Protein AF-A0A5N9A0F4-F1 (afdb_monomer_lite)

pLDDT: mean 87.43, std 12.34, range [50.66, 97.88]

Secondary structure (DSSP, 8-state):
-----HHHHHHHHHHHTT----HHHHHHHHHHHHHHHHHHHHHTTS--TT-------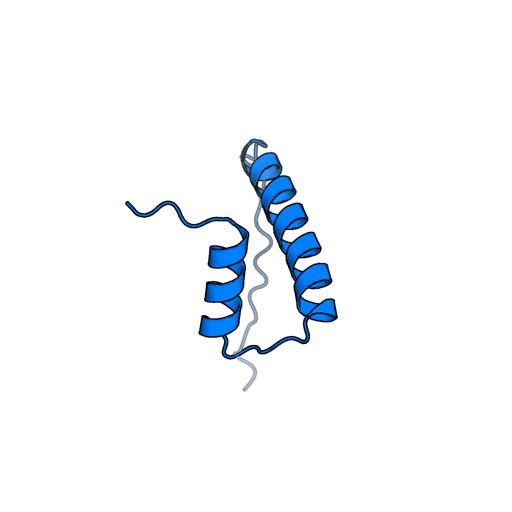---TT-

Radius of gyration: 17.71 Å; chains: 1; bounding box: 33×50×34 Å

Foldseek 3Di:
DPDDDLLVVVVVVCVVVVHDDDPVRSVVVSVVVVVVVVVVVVVVVDDCVVPDDPDDDDPPPPD

Sequence (63 aa):
MTKFSSKEIFLSLLESQNIKLSKEDFDQSYLSYKNFRNNYKEMLNDNFSDFEPRQRIFDLSDE

Structure (mmCIF, N/CA/C/O backbone):
data_AF-A0A5N9A0F4-F1
#
_entry.id   AF-A0A5N9A0F4-F1
#
loop_
_atom_site.group_PDB
_atom_site.id
_atom_site.type_symbol
_atom_site.label_atom_id
_atom_site.label_alt_id
_atom_site.label_comp_id
_atom_site.label_asym_id
_atom_site.label_entity_id
_atom_site.label_seq_id
_atom_site.pdbx_PDB_ins_code
_atom_site.Cartn_x
_atom_site.Cartn_y
_atom_site.Cartn_z
_atom_site.occupancy
_atom_site.B_iso_or_equiv
_atom_site.auth_seq_id
_atom_site.auth_comp_id
_atom_site.auth_asym_id
_atom_site.auth_atom_id
_atom_site.pdbx_PDB_model_num
ATOM 1 N N . MET A 1 1 ? -7.894 20.072 -9.982 1.00 50.66 1 MET A N 1
ATOM 2 C CA . MET A 1 1 ? -7.394 18.794 -9.432 1.00 50.66 1 MET A CA 1
ATOM 3 C C . MET A 1 1 ? -7.266 18.945 -7.930 1.00 50.66 1 MET A C 1
ATOM 5 O O . MET A 1 1 ? -6.417 19.703 -7.477 1.00 50.66 1 MET A O 1
ATOM 9 N N . THR A 1 2 ? -8.149 18.309 -7.167 1.00 52.94 2 THR A N 1
ATOM 10 C CA . THR A 1 2 ? -8.096 18.320 -5.700 1.00 52.94 2 THR A CA 1
ATOM 11 C C . THR A 1 2 ? -6.853 17.549 -5.268 1.00 52.94 2 THR A C 1
ATOM 13 O O . THR A 1 2 ? -6.686 16.384 -5.624 1.00 52.94 2 THR A O 1
ATOM 16 N N . LYS A 1 3 ? -5.922 18.219 -4.587 1.00 66.38 3 LYS A N 1
ATOM 17 C CA . LYS A 1 3 ? -4.658 17.614 -4.163 1.00 66.38 3 LYS A CA 1
ATOM 18 C C . LYS A 1 3 ? -4.906 16.861 -2.859 1.00 66.38 3 LYS A C 1
ATOM 20 O O . LYS A 1 3 ? -4.821 17.454 -1.791 1.00 66.38 3 LYS A O 1
ATOM 25 N N . PHE A 1 4 ? -5.252 15.582 -2.963 1.00 74.75 4 PHE A N 1
ATOM 26 C CA . PHE A 1 4 ? -5.368 14.712 -1.795 1.00 74.75 4 PHE A CA 1
ATOM 27 C C . PHE A 1 4 ? -4.010 14.571 -1.101 1.00 74.75 4 PHE A C 1
ATOM 29 O O . PHE A 1 4 ? -2.962 14.455 -1.746 1.00 74.75 4 PHE A O 1
ATOM 36 N N . SER A 1 5 ? -4.025 14.580 0.225 1.00 88.44 5 SER A N 1
ATOM 37 C CA . SER A 1 5 ? -2.876 14.230 1.048 1.00 88.44 5 SER A CA 1
ATOM 38 C C . SER A 1 5 ? -2.548 12.739 0.914 1.00 88.44 5 SER A C 1
ATOM 40 O O . SER A 1 5 ? -3.415 11.906 0.646 1.00 88.44 5 SER A O 1
ATOM 42 N N . SER A 1 6 ? -1.292 12.364 1.170 1.00 88.31 6 SER A N 1
ATOM 43 C CA . SER A 1 6 ? -0.874 10.954 1.149 1.00 88.31 6 SER A CA 1
ATOM 44 C C . SER A 1 6 ? -1.689 10.072 2.102 1.00 88.31 6 SER A C 1
ATOM 46 O O . SER A 1 6 ? -1.854 8.884 1.831 1.00 88.31 6 SER A O 1
ATOM 48 N N . LYS A 1 7 ? -2.213 10.648 3.194 1.00 94.06 7 LYS A N 1
ATOM 49 C CA . LYS A 1 7 ? -3.054 9.954 4.175 1.00 94.06 7 LYS A CA 1
ATOM 50 C C . LYS A 1 7 ? -4.450 9.663 3.625 1.00 94.06 7 LYS A C 1
ATOM 52 O O . LYS A 1 7 ? -4.938 8.554 3.800 1.00 94.06 7 LYS A O 1
ATOM 57 N N . GLU A 1 8 ? -5.058 10.614 2.917 1.00 94.50 8 GLU A N 1
ATOM 58 C CA . GLU A 1 8 ? -6.365 10.431 2.264 1.00 94.50 8 GLU A CA 1
ATOM 59 C C . GLU A 1 8 ? -6.289 9.419 1.118 1.00 94.50 8 GLU A C 1
ATOM 61 O O . GLU A 1 8 ? -7.187 8.595 0.958 1.00 94.50 8 GLU A O 1
ATOM 66 N N . ILE A 1 9 ? -5.185 9.421 0.362 1.00 94.25 9 ILE A N 1
ATOM 67 C CA . ILE A 1 9 ? -4.928 8.406 -0.669 1.00 94.25 9 ILE A CA 1
ATOM 68 C C . ILE A 1 9 ? -4.824 7.019 -0.030 1.00 94.25 9 ILE A C 1
ATOM 70 O O . ILE A 1 9 ? -5.425 6.069 -0.524 1.00 94.25 9 ILE A O 1
ATOM 74 N N . PHE A 1 10 ? -4.080 6.895 1.073 1.00 96.12 10 PHE A N 1
ATOM 75 C CA . PHE A 1 10 ? -3.957 5.625 1.784 1.00 96.12 10 PHE A CA 1
ATOM 76 C C . PHE A 1 10 ? -5.305 5.139 2.330 1.00 96.12 10 PHE A C 1
ATOM 78 O O . PHE A 1 10 ? -5.647 3.974 2.151 1.00 96.12 10 PHE A O 1
ATOM 85 N N . LEU A 1 11 ? -6.103 6.036 2.916 1.00 95.88 11 LEU A N 1
ATOM 86 C CA . LEU A 1 11 ? -7.447 5.712 3.389 1.00 95.88 11 LEU A CA 1
ATOM 87 C C . LEU A 1 11 ? -8.350 5.223 2.246 1.00 95.88 11 LEU A C 1
ATOM 89 O O . LEU A 1 11 ? -8.965 4.169 2.368 1.00 95.88 11 LEU A O 1
ATOM 93 N N . SER A 1 12 ? -8.340 5.920 1.107 1.00 95.44 12 SER A N 1
ATOM 94 C CA . SER A 1 12 ? -9.131 5.542 -0.075 1.00 95.44 12 SER A CA 1
ATOM 95 C C . SER A 1 12 ? -8.746 4.157 -0.614 1.00 95.44 12 SER A C 1
ATOM 97 O O . SER A 1 12 ? -9.603 3.404 -1.075 1.00 95.44 12 SER A O 1
ATOM 99 N N . LEU A 1 13 ? -7.459 3.790 -0.546 1.00 95.69 13 LEU A N 1
ATOM 100 C CA . LEU A 1 13 ? -6.993 2.456 -0.937 1.00 95.69 13 LEU A CA 1
ATOM 101 C C . LEU A 1 13 ? -7.555 1.375 -0.010 1.00 95.69 13 LEU A C 1
ATOM 103 O O . LEU A 1 13 ? -8.057 0.368 -0.507 1.00 95.69 13 LEU A O 1
ATOM 107 N N . LEU A 1 14 ? -7.519 1.590 1.308 1.00 97.00 14 LEU A N 1
ATOM 108 C CA . LEU A 1 14 ? -8.092 0.652 2.278 1.00 97.00 14 LEU A CA 1
ATOM 109 C C . LEU A 1 14 ? -9.600 0.482 2.063 1.00 97.00 14 LEU A C 1
ATOM 111 O O . LEU A 1 14 ? -10.090 -0.645 2.008 1.00 97.00 14 LEU A O 1
ATOM 115 N N . GLU A 1 15 ? -10.315 1.589 1.859 1.00 96.19 15 GLU A N 1
ATOM 116 C CA . GLU A 1 15 ? -11.753 1.585 1.582 1.00 96.19 15 GLU A CA 1
ATOM 117 C C . GLU A 1 15 ? -12.084 0.827 0.291 1.00 96.19 15 GLU A C 1
ATOM 119 O O . GLU A 1 15 ? -13.007 0.013 0.284 1.00 96.19 15 GLU A O 1
ATOM 124 N N . SER A 1 16 ? -11.291 1.004 -0.774 1.00 97.44 16 SER A N 1
ATOM 125 C CA . SER A 1 16 ? -11.486 0.287 -2.046 1.00 97.44 16 SER A CA 1
ATOM 126 C C . SER A 1 16 ? -11.343 -1.234 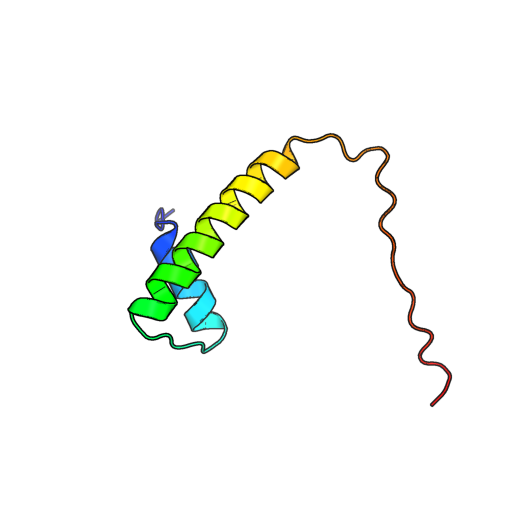-1.921 1.00 97.44 16 SER A C 1
ATOM 128 O O . SER A 1 16 ? -11.928 -1.975 -2.704 1.00 97.44 16 SER A O 1
ATOM 130 N N . GLN A 1 17 ? -10.578 -1.693 -0.927 1.00 96.75 17 GLN A N 1
ATOM 131 C CA . GLN A 1 17 ? -10.360 -3.107 -0.619 1.00 96.75 17 GLN A CA 1
ATOM 132 C C . GLN A 1 17 ? -11.281 -3.610 0.502 1.00 96.75 17 GLN A C 1
ATOM 134 O O . GLN A 1 17 ? -11.146 -4.748 0.947 1.00 96.75 17 GLN A O 1
ATOM 139 N N . ASN A 1 18 ? -12.213 -2.772 0.971 1.00 97.12 18 ASN A N 1
ATOM 140 C CA . ASN A 1 18 ? -13.101 -3.053 2.098 1.00 97.12 18 ASN A CA 1
ATOM 141 C C . ASN A 1 18 ? -12.344 -3.440 3.389 1.00 97.12 18 ASN A C 1
ATOM 143 O O . ASN A 1 18 ? -12.816 -4.247 4.192 1.00 97.12 18 ASN A O 1
ATOM 147 N N . ILE A 1 19 ? -11.157 -2.860 3.594 1.00 97.06 19 ILE A N 1
ATOM 148 C CA . ILE A 1 19 ? -10.321 -3.084 4.775 1.00 97.06 19 ILE A CA 1
ATOM 149 C C . ILE A 1 19 ? -10.641 -2.010 5.813 1.00 97.06 19 ILE A C 1
ATOM 151 O O . ILE A 1 19 ? -10.541 -0.813 5.547 1.00 97.06 19 ILE A O 1
ATOM 155 N N . LYS A 1 20 ? -10.979 -2.442 7.030 1.00 95.81 20 LYS A N 1
ATOM 156 C CA . LYS A 1 20 ? -11.152 -1.566 8.194 1.00 95.81 20 LYS A CA 1
ATOM 157 C C . LYS A 1 20 ? -10.068 -1.875 9.213 1.00 95.81 20 LYS A C 1
ATOM 159 O O . LYS A 1 20 ? -9.881 -3.032 9.573 1.00 95.81 20 LYS A O 1
ATOM 164 N N . LEU A 1 21 ? -9.380 -0.840 9.677 1.00 95.50 21 LEU A N 1
ATOM 165 C CA . LEU A 1 21 ? -8.298 -0.951 10.650 1.00 95.50 21 LEU A CA 1
ATOM 166 C C . LEU A 1 21 ? -8.680 -0.246 11.949 1.00 95.50 21 LEU A C 1
ATOM 168 O O . LEU A 1 21 ? -9.428 0.737 11.938 1.00 95.50 21 LEU A O 1
ATOM 172 N N . SER A 1 22 ? -8.129 -0.725 13.064 1.00 97.88 22 SER A N 1
ATOM 173 C CA . SER A 1 22 ? -8.083 0.076 14.283 1.00 97.88 22 SER A CA 1
ATOM 174 C C . SER A 1 22 ? -7.224 1.325 14.044 1.00 97.88 22 SER A C 1
ATOM 176 O O . SER A 1 22 ? -6.459 1.401 13.079 1.00 97.88 22 SER A O 1
ATOM 178 N N . LYS A 1 23 ? -7.324 2.327 14.922 1.00 96.50 23 LYS A N 1
ATOM 179 C CA . LYS A 1 23 ? -6.479 3.525 14.812 1.00 96.50 23 LYS A CA 1
ATOM 180 C C . LYS A 1 23 ? -4.987 3.172 14.869 1.00 96.50 23 LYS A C 1
ATOM 182 O O . LYS A 1 23 ? -4.200 3.724 14.109 1.00 96.50 23 LYS A O 1
ATOM 187 N N . GLU A 1 24 ? -4.620 2.251 15.753 1.00 97.81 24 GLU A N 1
ATOM 188 C CA . GLU A 1 24 ? -3.231 1.849 15.968 1.00 97.81 24 GLU A CA 1
ATOM 189 C C . GLU A 1 24 ? -2.675 1.087 14.758 1.00 97.81 24 GLU A C 1
ATOM 191 O O . GLU A 1 24 ? -1.615 1.445 14.240 1.00 97.81 24 GLU A O 1
ATOM 196 N N . ASP A 1 25 ? -3.450 0.145 14.210 1.00 97.50 25 ASP A N 1
ATOM 197 C CA . ASP A 1 25 ? -3.085 -0.565 12.978 1.00 97.50 25 ASP A CA 1
ATOM 198 C C . ASP A 1 25 ? -3.010 0.380 11.778 1.00 97.50 25 ASP A C 1
ATOM 200 O O . ASP A 1 25 ? -2.129 0.239 10.926 1.00 97.50 25 ASP A O 1
ATOM 204 N N . PHE A 1 26 ? -3.914 1.363 11.702 1.00 97.56 26 PHE A N 1
ATOM 205 C CA . PHE A 1 26 ? -3.892 2.375 10.653 1.00 97.56 26 PHE A CA 1
ATOM 206 C C . PHE A 1 26 ? -2.604 3.198 10.715 1.00 97.56 26 PHE A C 1
ATOM 208 O O . PHE A 1 26 ? -1.951 3.379 9.688 1.00 97.56 26 PHE A O 1
ATOM 215 N N . ASP A 1 27 ? -2.229 3.696 11.895 1.00 96.81 27 ASP A N 1
ATOM 216 C CA . ASP A 1 27 ? -1.059 4.561 12.051 1.00 96.81 27 ASP A CA 1
ATOM 217 C C . ASP A 1 27 ? 0.243 3.803 11.721 1.00 96.81 27 ASP A C 1
ATOM 219 O O . ASP A 1 27 ? 1.093 4.336 10.999 1.00 96.81 27 ASP A O 1
ATOM 223 N N . GLN A 1 28 ? 0.364 2.535 12.137 1.00 96.69 28 GLN A N 1
ATOM 224 C CA . GLN A 1 28 ? 1.498 1.675 11.763 1.00 96.69 28 GLN A CA 1
ATOM 225 C C . GLN A 1 28 ? 1.520 1.355 10.264 1.00 96.69 28 GLN A C 1
ATOM 227 O O . GLN A 1 28 ? 2.552 1.490 9.601 1.00 96.69 28 GLN A O 1
ATOM 232 N N . SER A 1 29 ? 0.372 0.990 9.693 1.00 96.94 29 SER A N 1
ATOM 233 C CA . SER A 1 29 ? 0.273 0.668 8.266 1.00 96.94 29 SER A CA 1
ATOM 234 C C . SER A 1 29 ? 0.556 1.888 7.390 1.00 96.94 29 SER A C 1
ATOM 236 O O . SER A 1 29 ? 1.220 1.777 6.358 1.00 96.94 29 SER A O 1
ATOM 238 N N . TYR A 1 30 ? 0.116 3.075 7.816 1.00 97.38 30 TYR A N 1
ATOM 239 C CA . TYR A 1 30 ? 0.383 4.325 7.114 1.00 97.38 30 TYR A CA 1
ATOM 240 C C . TYR A 1 30 ? 1.875 4.684 7.124 1.00 97.38 30 TYR A C 1
ATOM 242 O O . TYR A 1 30 ? 2.393 5.184 6.120 1.00 97.38 30 TYR A O 1
ATOM 250 N N . LEU A 1 31 ? 2.590 4.398 8.219 1.00 96.62 31 LEU A N 1
ATOM 251 C CA . LEU A 1 31 ? 4.040 4.579 8.279 1.00 96.62 31 LEU A CA 1
ATOM 252 C C . LEU A 1 31 ? 4.751 3.688 7.250 1.00 96.62 31 LEU A C 1
ATOM 254 O O . LEU A 1 31 ? 5.556 4.185 6.459 1.00 96.62 31 LEU A O 1
ATOM 258 N N . SER A 1 32 ? 4.391 2.404 7.195 1.00 95.88 32 SER A N 1
ATOM 259 C CA . SER A 1 32 ? 4.904 1.465 6.189 1.00 95.88 32 SER A CA 1
ATOM 260 C C . SER A 1 32 ? 4.577 1.910 4.763 1.00 95.88 32 SER A C 1
ATOM 262 O O . SER A 1 32 ? 5.460 1.917 3.905 1.00 95.88 32 SER A O 1
ATOM 264 N N . TYR A 1 33 ? 3.346 2.369 4.512 1.00 95.81 33 TYR A N 1
ATOM 265 C CA . TYR A 1 33 ? 2.934 2.920 3.218 1.00 95.81 33 TYR A CA 1
ATOM 266 C C . TYR A 1 33 ? 3.811 4.103 2.789 1.00 95.81 33 TYR A C 1
ATOM 268 O O . TYR A 1 33 ? 4.273 4.161 1.647 1.00 95.81 33 TYR A O 1
ATOM 276 N N . LYS A 1 34 ? 4.072 5.044 3.703 1.00 95.12 34 LYS A N 1
ATOM 277 C CA . LYS A 1 34 ? 4.907 6.217 3.425 1.00 95.12 34 LYS A CA 1
ATOM 278 C C . LYS A 1 34 ? 6.347 5.815 3.105 1.00 95.12 34 LYS A C 1
ATOM 280 O O . LYS A 1 34 ? 6.903 6.310 2.126 1.00 95.12 34 LYS A O 1
ATOM 285 N N . ASN A 1 35 ? 6.923 4.908 3.891 1.00 95.50 35 ASN A N 1
A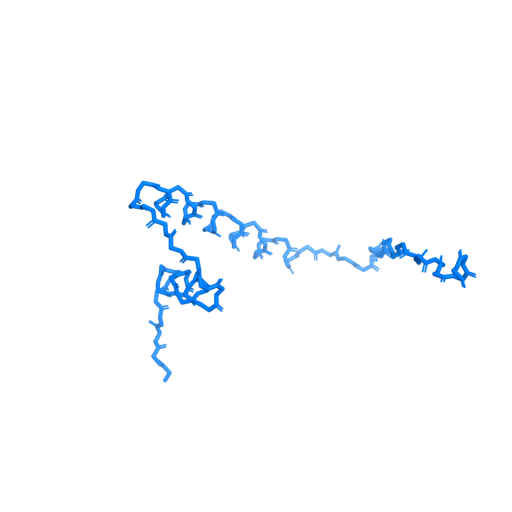TOM 286 C CA . ASN A 1 35 ? 8.282 4.413 3.671 1.00 95.50 35 ASN A CA 1
ATOM 287 C C . ASN A 1 35 ? 8.397 3.702 2.319 1.00 95.50 35 ASN A C 1
ATOM 289 O O . ASN A 1 35 ? 9.295 4.009 1.541 1.00 95.50 35 ASN A O 1
ATOM 293 N N . PHE A 1 36 ? 7.435 2.837 1.988 1.00 94.81 36 PHE A N 1
ATOM 294 C CA . PHE A 1 36 ? 7.384 2.178 0.686 1.00 94.81 36 PHE A CA 1
ATOM 295 C C . PHE A 1 36 ? 7.318 3.184 -0.467 1.00 94.81 36 PHE A C 1
ATOM 297 O O . PHE A 1 36 ? 8.083 3.076 -1.420 1.00 94.81 36 PHE A O 1
ATOM 304 N N . ARG A 1 37 ? 6.438 4.191 -0.386 1.00 93.62 37 ARG A N 1
ATOM 305 C CA . ARG A 1 37 ? 6.311 5.219 -1.432 1.00 93.62 37 ARG A CA 1
ATOM 306 C C . ARG A 1 37 ? 7.599 6.014 -1.632 1.00 93.62 37 ARG A C 1
ATOM 308 O O . ARG A 1 37 ? 7.913 6.344 -2.773 1.00 93.62 37 ARG A O 1
ATOM 315 N N . ASN A 1 38 ? 8.321 6.313 -0.554 1.00 93.25 38 ASN A N 1
ATOM 316 C CA . ASN A 1 38 ? 9.613 6.991 -0.632 1.00 93.25 38 ASN A CA 1
ATOM 317 C C . ASN A 1 38 ? 10.657 6.103 -1.315 1.00 93.25 38 ASN A C 1
ATOM 319 O O . ASN A 1 38 ? 11.204 6.507 -2.337 1.00 93.25 38 ASN A O 1
ATOM 323 N N . ASN A 1 39 ? 10.840 4.875 -0.824 1.00 93.06 39 ASN A N 1
ATOM 324 C CA . ASN A 1 39 ? 11.805 3.926 -1.381 1.00 93.06 39 ASN A CA 1
ATOM 325 C C . ASN A 1 39 ? 11.510 3.626 -2.856 1.00 93.06 39 ASN A C 1
ATOM 327 O O . ASN A 1 39 ? 12.412 3.590 -3.681 1.00 93.06 39 ASN A O 1
ATOM 331 N N . TYR A 1 40 ? 10.235 3.455 -3.211 1.00 92.06 40 TYR A N 1
ATOM 332 C CA . TYR A 1 40 ? 9.825 3.221 -4.591 1.00 92.06 40 TYR A CA 1
ATOM 333 C C . TYR A 1 40 ? 10.126 4.425 -5.490 1.00 92.06 40 TYR A C 1
ATOM 335 O O . TYR A 1 40 ? 10.573 4.257 -6.618 1.00 92.06 40 TYR A O 1
ATOM 343 N N . LYS A 1 41 ? 9.912 5.652 -4.999 1.00 91.50 41 LYS A N 1
ATOM 344 C CA . LYS A 1 41 ? 10.255 6.865 -5.751 1.00 91.50 41 LYS A CA 1
ATOM 345 C C . LYS A 1 41 ? 11.762 6.986 -5.978 1.00 91.50 41 LYS A C 1
ATOM 347 O O . LYS A 1 41 ? 12.160 7.456 -7.038 1.00 91.50 41 LYS A O 1
ATOM 352 N N . GLU A 1 42 ? 12.572 6.612 -4.993 1.00 92.56 42 GLU A N 1
ATOM 353 C CA . GLU A 1 42 ? 14.030 6.563 -5.130 1.00 92.56 42 GLU A CA 1
ATOM 354 C C . GLU A 1 42 ? 14.434 5.511 -6.162 1.00 92.56 42 GLU A C 1
ATOM 356 O O . GLU A 1 42 ? 15.104 5.863 -7.128 1.00 92.56 42 GLU A O 1
ATOM 361 N N . MET A 1 43 ? 13.897 4.293 -6.029 1.00 90.00 43 MET A N 1
ATOM 362 C CA . MET A 1 43 ? 14.106 3.177 -6.952 1.00 90.00 43 MET A CA 1
ATOM 363 C C . MET A 1 43 ? 13.790 3.559 -8.401 1.00 90.00 43 MET A C 1
ATOM 365 O O . MET A 1 43 ? 14.535 3.195 -9.293 1.00 90.00 43 MET A O 1
ATOM 369 N N . LEU A 1 44 ? 12.725 4.323 -8.670 1.00 87.44 44 LEU A N 1
ATOM 370 C CA . LEU A 1 44 ? 12.383 4.757 -10.035 1.00 87.44 44 LEU A CA 1
ATOM 371 C C . LEU A 1 44 ? 13.459 5.618 -10.723 1.00 87.44 44 LEU A C 1
ATOM 373 O O . LEU A 1 44 ? 13.386 5.789 -11.938 1.00 87.44 44 LEU A O 1
ATOM 377 N N . ASN A 1 45 ? 14.415 6.181 -9.979 1.00 90.62 45 ASN A N 1
ATOM 378 C CA . ASN A 1 45 ? 15.533 6.930 -10.558 1.00 90.62 45 ASN A CA 1
ATOM 379 C C . ASN A 1 45 ? 16.739 6.039 -10.892 1.00 90.62 45 ASN A C 1
ATOM 381 O O . ASN A 1 45 ? 17.690 6.529 -11.501 1.00 90.62 45 ASN A O 1
ATOM 385 N N . ASP A 1 46 ? 16.719 4.765 -10.498 1.00 88.06 46 ASP A N 1
ATOM 386 C CA . ASP A 1 46 ? 17.795 3.826 -10.791 1.00 88.06 46 ASP A CA 1
ATOM 387 C C . ASP A 1 46 ? 17.735 3.356 -12.254 1.00 88.06 46 ASP A C 1
ATOM 389 O O . ASP A 1 46 ? 16.683 3.344 -12.900 1.00 88.06 46 ASP A O 1
ATOM 393 N N . ASN A 1 47 ? 18.888 2.952 -12.797 1.00 87.88 47 ASN A N 1
ATOM 394 C CA . ASN A 1 47 ? 18.957 2.383 -14.138 1.00 87.88 47 ASN A CA 1
ATOM 395 C C . ASN A 1 47 ? 18.616 0.884 -14.110 1.00 87.88 47 ASN A C 1
ATOM 397 O O . ASN A 1 47 ? 19.355 0.088 -13.535 1.00 87.88 47 ASN A O 1
ATOM 401 N N . PHE A 1 48 ? 17.538 0.506 -14.799 1.00 85.06 48 PHE A N 1
ATOM 402 C CA . PHE A 1 48 ? 17.100 -0.885 -14.966 1.00 85.06 48 PHE A CA 1
ATOM 403 C C . PHE A 1 48 ? 17.308 -1.419 -16.386 1.00 85.06 48 PHE A C 1
ATOM 405 O O . 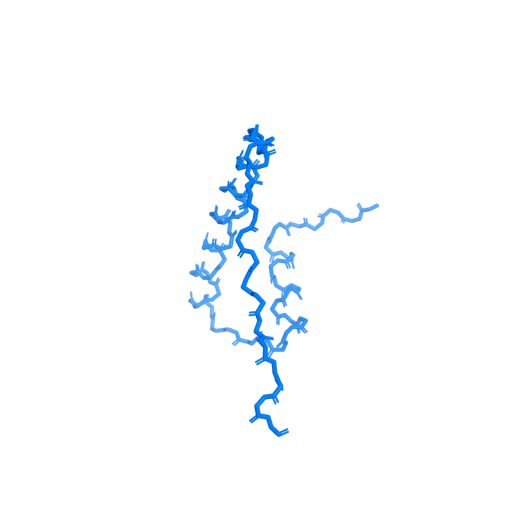PHE A 1 48 ? 16.683 -2.412 -16.746 1.00 85.06 48 PHE A O 1
ATOM 412 N N . SER A 1 49 ? 18.155 -0.783 -17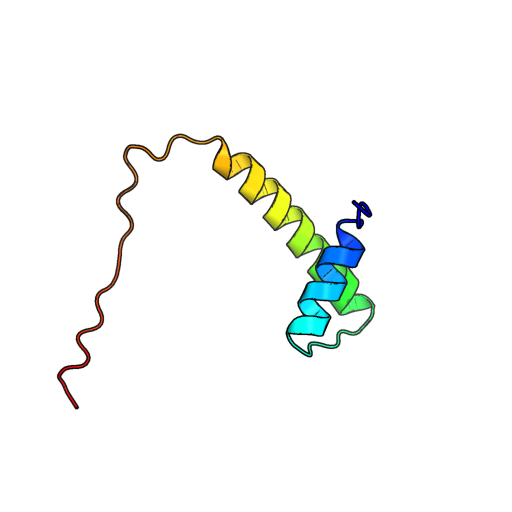.205 1.00 85.50 49 SER A N 1
ATOM 413 C CA . SER A 1 49 ? 18.424 -1.233 -18.582 1.00 85.50 49 SER A CA 1
ATOM 414 C C . SER A 1 49 ? 18.834 -2.703 -18.668 1.00 85.50 49 SER A C 1
ATOM 416 O O . SER A 1 49 ? 18.496 -3.370 -19.638 1.00 85.50 49 SER A O 1
ATOM 418 N N . ASP A 1 50 ? 19.513 -3.194 -17.630 1.00 85.12 50 ASP A N 1
ATOM 419 C CA . ASP A 1 50 ? 20.076 -4.545 -17.572 1.00 85.12 50 ASP A CA 1
ATOM 420 C C . ASP A 1 50 ? 19.243 -5.476 -16.666 1.00 85.12 50 ASP A C 1
ATOM 422 O O . ASP A 1 50 ? 19.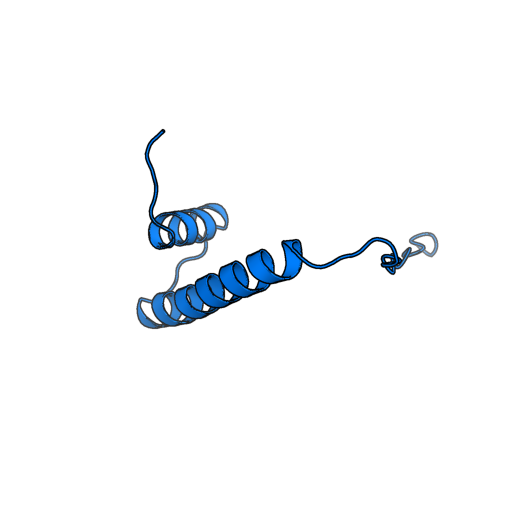677 -6.570 -16.297 1.00 85.12 50 ASP A O 1
ATOM 426 N N . PHE A 1 51 ? 18.053 -5.033 -16.243 1.00 84.69 51 PHE A N 1
ATOM 427 C CA . PHE A 1 51 ? 17.164 -5.828 -15.406 1.00 84.69 51 PHE A CA 1
ATOM 428 C C . PHE A 1 51 ? 16.351 -6.806 -16.259 1.00 84.69 51 PHE A C 1
ATOM 430 O O . PHE A 1 51 ? 15.415 -6.417 -16.950 1.00 84.69 51 PHE A O 1
ATOM 437 N N . GLU A 1 52 ? 16.660 -8.094 -16.134 1.00 81.94 52 GLU A N 1
ATOM 438 C CA . GLU A 1 52 ? 15.861 -9.181 -16.706 1.00 81.94 52 GLU A CA 1
ATOM 439 C C . GLU A 1 52 ? 14.774 -9.623 -15.704 1.00 81.94 52 GLU A C 1
ATOM 441 O O . GLU A 1 52 ? 15.090 -10.266 -14.687 1.00 81.94 52 GLU A O 1
ATOM 446 N N . PRO A 1 53 ? 13.484 -9.295 -15.928 1.00 81.38 53 PRO A N 1
ATOM 447 C CA . PRO A 1 53 ? 12.414 -9.720 -15.040 1.00 81.38 53 PRO A CA 1
ATOM 448 C C . PRO A 1 53 ? 12.302 -11.245 -15.063 1.00 81.38 53 PRO A C 1
ATOM 450 O O . PRO A 1 53 ? 11.977 -11.857 -16.078 1.00 81.38 53 PRO A O 1
ATOM 453 N N . ARG A 1 54 ? 12.521 -11.881 -13.909 1.00 76.38 54 ARG A N 1
ATOM 454 C CA . ARG A 1 54 ? 12.334 -13.330 -13.763 1.00 76.38 54 ARG A CA 1
ATOM 455 C C . ARG A 1 54 ? 10.841 -13.658 -13.747 1.00 76.38 54 ARG A C 1
ATOM 457 O O . ARG A 1 54 ? 10.244 -13.793 -12.680 1.00 76.38 54 ARG A O 1
ATOM 464 N N . GLN A 1 55 ? 10.226 -13.777 -14.919 1.00 72.81 55 GLN A N 1
ATOM 465 C CA . GLN A 1 55 ? 8.883 -14.336 -15.033 1.00 72.81 55 GLN A CA 1
ATOM 466 C C . GLN A 1 55 ? 8.957 -15.845 -14.775 1.00 72.81 55 GLN A C 1
ATOM 468 O O . GLN A 1 55 ? 9.632 -16.576 -15.496 1.00 72.81 55 GLN A O 1
ATOM 473 N N . ARG A 1 56 ? 8.277 -16.324 -13.728 1.00 73.19 56 ARG A N 1
ATOM 474 C CA . ARG A 1 56 ? 7.994 -17.757 -13.597 1.00 73.19 56 ARG A CA 1
ATOM 475 C C . ARG A 1 56 ? 6.776 -18.055 -14.459 1.00 73.19 56 ARG A C 1
ATOM 477 O O . ARG A 1 56 ? 5.692 -17.560 -14.164 1.00 73.19 56 ARG A O 1
ATOM 484 N N . ILE A 1 57 ? 6.965 -18.832 -15.517 1.00 74.62 57 ILE A N 1
ATOM 485 C CA . ILE A 1 57 ? 5.857 -19.416 -16.267 1.00 74.62 57 ILE A CA 1
ATOM 486 C C . ILE A 1 57 ? 5.400 -20.629 -15.458 1.00 74.62 57 ILE A C 1
ATOM 488 O O . ILE A 1 57 ? 6.185 -21.548 -15.231 1.00 74.62 57 ILE A O 1
ATOM 492 N N . PHE A 1 58 ? 4.168 -20.590 -14.960 1.00 72.69 58 PHE A N 1
ATOM 493 C CA . PHE A 1 58 ? 3.529 -21.764 -14.379 1.00 72.69 58 PHE A CA 1
ATOM 494 C C . PHE A 1 58 ? 2.869 -22.519 -15.528 1.00 72.69 58 PHE A C 1
ATOM 496 O O . PHE A 1 58 ? 1.945 -21.998 -16.152 1.00 72.69 58 PHE A O 1
ATOM 503 N N . ASP A 1 59 ? 3.389 -23.701 -15.847 1.00 72.38 59 ASP A N 1
ATOM 504 C CA . ASP A 1 59 ? 2.749 -24.601 -16.798 1.00 72.38 59 ASP A CA 1
ATOM 505 C C . ASP A 1 59 ? 1.531 -25.212 -16.092 1.00 72.38 59 ASP A C 1
ATOM 507 O O . ASP A 1 59 ? 1.674 -25.974 -15.139 1.00 72.38 59 ASP A O 1
ATOM 511 N N . LEU A 1 60 ? 0.329 -24.774 -16.470 1.00 71.81 60 LEU A N 1
ATOM 512 C CA . LEU A 1 60 ? -0.945 -25.241 -15.901 1.00 71.81 60 LEU A CA 1
ATOM 513 C C . LEU A 1 60 ? -1.480 -26.476 -16.653 1.00 71.81 60 LEU A C 1
ATOM 515 O O . LEU A 1 60 ? -2.672 -26.751 -16.603 1.00 71.81 60 LEU A O 1
ATOM 519 N N . SER A 1 61 ? -0.628 -27.178 -17.407 1.00 72.12 61 SER A N 1
ATOM 520 C CA . SER A 1 61 ? -1.025 -28.279 -18.294 1.00 72.12 61 SER A CA 1
ATOM 521 C C . SER A 1 61 ? -1.192 -29.643 -17.609 1.00 72.12 61 SER A C 1
ATOM 523 O O . SER A 1 61 ? -1.583 -30.595 -18.279 1.00 72.12 61 SER A O 1
ATOM 525 N N . ASP A 1 62 ? -0.964 -29.731 -16.294 1.00 58.44 62 ASP A N 1
ATOM 526 C CA . ASP A 1 62 ? -1.105 -30.964 -15.500 1.00 58.44 62 ASP A CA 1
ATOM 527 C C . ASP A 1 62 ? -2.486 -31.118 -14.799 1.00 58.44 62 ASP A C 1
ATOM 529 O O . ASP A 1 62 ? -2.580 -31.819 -13.788 1.00 58.44 62 ASP A O 1
ATOM 533 N N . GLU A 1 63 ? -3.562 -30.496 -15.310 1.00 50.91 63 GLU A N 1
ATOM 534 C CA . GLU A 1 63 ? -4.962 -30.802 -14.913 1.00 50.91 63 GLU A CA 1
ATOM 535 C C . GLU A 1 63 ? -5.742 -31.568 -15.993 1.00 50.91 63 GLU A C 1
ATOM 537 O O . GLU A 1 63 ? -5.816 -31.088 -17.149 1.00 50.91 63 GLU A O 1
#